Protein AF-A0A3D3HNL4-F1 (afdb_monomer_lite)

Sequence (77 aa):
MSFKPVDLAILERRITALEAAMFVTLASLEKVQLNAKDDVIYTLERHANENPDPTIKSAFSELAKKIKALNVQDKPE

pLDDT: mean 71.45, std 13.43, range [37.19, 88.94]

Structure (mmCIF, N/CA/C/O backbone):
data_AF-A0A3D3HNL4-F1
#
_entry.id   AF-A0A3D3HNL4-F1
#
loop_
_atom_site.group_PDB
_atom_site.id
_atom_site.type_symbol
_atom_site.label_atom_id
_atom_site.label_alt_id
_atom_site.label_comp_id
_atom_site.label_asym_id
_atom_site.label_entity_id
_atom_site.label_seq_id
_atom_site.pdbx_PDB_ins_code
_atom_site.Cartn_x
_atom_site.Cartn_y
_atom_site.Cartn_z
_atom_site.occupancy
_atom_site.B_iso_or_equiv
_atom_site.auth_seq_id
_atom_site.auth_comp_id
_atom_site.auth_asym_id
_atom_site.auth_atom_id
_atom_site.pdbx_PDB_model_num
ATOM 1 N N . MET A 1 1 ? 17.755 2.537 -24.883 1.00 37.19 1 MET A N 1
ATOM 2 C CA . MET A 1 1 ? 16.322 2.314 -24.597 1.00 37.19 1 MET A CA 1
ATOM 3 C C . MET A 1 1 ? 15.680 3.673 -24.372 1.00 37.19 1 MET A C 1
ATOM 5 O O . MET A 1 1 ? 16.186 4.425 -23.552 1.00 37.19 1 MET A O 1
ATOM 9 N N . SER A 1 2 ? 14.666 4.034 -25.160 1.00 43.41 2 SER A N 1
ATOM 10 C CA . SER A 1 2 ? 13.966 5.318 -25.025 1.00 43.41 2 SER A CA 1
ATOM 11 C C . SER A 1 2 ? 12.944 5.195 -23.894 1.00 43.41 2 SER A C 1
ATOM 13 O O . SER A 1 2 ? 11.954 4.479 -24.032 1.00 43.41 2 SER A O 1
ATOM 15 N N . PHE A 1 3 ? 13.222 5.830 -22.755 1.00 49.53 3 PHE A N 1
ATOM 16 C CA . PHE A 1 3 ? 12.245 5.977 -21.683 1.00 49.53 3 PHE A CA 1
ATOM 17 C C . PHE A 1 3 ? 11.175 6.958 -22.164 1.00 49.53 3 PHE A C 1
ATOM 19 O O . PHE A 1 3 ? 11.444 8.147 -22.332 1.00 49.53 3 PHE A O 1
ATOM 26 N N . LYS A 1 4 ? 9.968 6.450 -22.435 1.00 61.31 4 LYS A N 1
ATOM 27 C CA . LYS A 1 4 ? 8.797 7.312 -22.608 1.00 61.31 4 LYS A CA 1
ATOM 28 C C . LYS A 1 4 ? 8.572 8.045 -21.282 1.00 61.31 4 LYS A C 1
ATOM 30 O O . LYS A 1 4 ? 8.577 7.374 -20.248 1.00 61.31 4 LYS A O 1
ATOM 35 N N . PRO A 1 5 ? 8.398 9.377 -21.285 1.00 61.22 5 PRO A N 1
ATOM 36 C CA . PRO A 1 5 ? 8.098 10.106 -20.064 1.00 61.22 5 PRO A CA 1
ATOM 37 C C . PRO A 1 5 ? 6.810 9.530 -19.478 1.00 61.22 5 PRO A C 1
ATOM 39 O O . PRO A 1 5 ? 5.776 9.489 -20.147 1.00 61.22 5 PRO A O 1
ATOM 42 N N . VAL A 1 6 ? 6.902 9.001 -18.261 1.00 60.81 6 VAL A N 1
ATOM 43 C CA . VAL A 1 6 ? 5.729 8.566 -17.507 1.00 60.81 6 VAL A CA 1
ATOM 44 C C . VAL A 1 6 ? 4.907 9.817 -17.241 1.00 60.81 6 VAL A C 1
ATOM 46 O O . VAL A 1 6 ? 5.414 10.783 -16.672 1.00 60.81 6 VAL A O 1
ATOM 49 N N . ASP A 1 7 ? 3.657 9.817 -17.691 1.00 75.06 7 ASP A N 1
ATOM 50 C CA . ASP A 1 7 ? 2.722 10.889 -17.384 1.00 75.06 7 ASP A CA 1
ATOM 51 C C . ASP A 1 7 ? 2.405 10.831 -15.885 1.00 75.06 7 ASP A C 1
ATOM 53 O O . ASP A 1 7 ? 1.621 9.999 -15.412 1.00 75.06 7 ASP A O 1
ATOM 57 N N . LEU A 1 8 ? 3.097 11.684 -15.131 1.00 74.00 8 LEU A N 1
ATOM 58 C CA . LEU A 1 8 ? 3.021 11.752 -13.676 1.00 74.00 8 LEU A CA 1
ATOM 59 C C . LEU A 1 8 ? 1.592 12.030 -13.195 1.00 74.00 8 LEU A C 1
ATOM 61 O O . LEU A 1 8 ? 1.202 11.506 -12.156 1.00 74.00 8 LEU A O 1
ATOM 65 N N . ALA A 1 9 ? 0.784 12.756 -13.973 1.00 73.56 9 ALA A N 1
ATOM 66 C CA . ALA A 1 9 ? -0.603 13.049 -13.620 1.00 73.56 9 ALA A CA 1
ATOM 67 C C . ALA A 1 9 ? -1.502 11.808 -13.748 1.00 73.56 9 ALA A C 1
ATOM 69 O O . ALA A 1 9 ? -2.426 11.605 -12.955 1.00 73.56 9 ALA A O 1
ATOM 70 N N . ILE A 1 10 ? -1.231 10.941 -14.730 1.00 76.00 10 ILE A N 1
ATOM 71 C CA . ILE A 1 10 ? -1.926 9.653 -14.863 1.00 76.00 10 ILE A CA 1
ATOM 72 C C . ILE A 1 10 ? -1.520 8.709 -13.728 1.00 76.00 10 ILE A C 1
ATOM 74 O O . ILE A 1 10 ? -2.371 7.992 -13.195 1.00 76.00 10 ILE A O 1
ATOM 78 N N . LEU A 1 11 ? -0.241 8.709 -13.351 1.00 73.75 11 LEU A N 1
ATOM 79 C CA . LEU A 1 11 ? 0.255 7.890 -12.249 1.00 73.75 11 LEU A CA 1
ATOM 80 C C . LEU A 1 11 ? -0.357 8.323 -10.909 1.00 73.75 11 LEU A C 1
ATOM 82 O O . LEU A 1 11 ? -0.873 7.479 -10.182 1.00 73.75 11 LEU A O 1
ATOM 86 N N . GLU A 1 12 ? -0.384 9.626 -10.631 1.00 78.81 12 GLU A N 1
ATOM 87 C CA . GLU A 1 12 ? -0.990 10.197 -9.427 1.00 78.81 12 GLU A CA 1
ATOM 88 C C . GLU A 1 12 ? -2.476 9.837 -9.322 1.00 78.81 12 GLU A C 1
ATOM 90 O O . GLU A 1 12 ? -2.907 9.277 -8.317 1.00 78.81 12 GLU A O 1
ATOM 95 N N . ARG A 1 13 ? -3.252 10.023 -10.400 1.00 76.56 13 ARG A N 1
ATOM 96 C CA . ARG A 1 13 ? -4.677 9.642 -10.421 1.00 76.56 13 ARG A CA 1
ATOM 97 C C . ARG A 1 13 ? -4.906 8.163 -10.139 1.00 76.56 13 ARG A C 1
ATOM 99 O O . ARG A 1 13 ? -5.870 7.813 -9.460 1.00 76.56 13 ARG A O 1
ATOM 106 N N . ARG A 1 14 ? -4.051 7.287 -10.673 1.00 76.62 14 ARG A N 1
ATOM 107 C CA . ARG A 1 14 ? -4.144 5.843 -10.418 1.00 76.62 14 ARG A CA 1
ATOM 108 C C . ARG A 1 14 ? -3.837 5.516 -8.963 1.00 76.62 14 ARG A C 1
ATOM 110 O O . ARG A 1 14 ? -4.543 4.693 -8.394 1.00 76.62 14 ARG A O 1
ATOM 117 N N . ILE A 1 15 ? -2.844 6.176 -8.366 1.00 78.19 15 ILE A N 1
ATOM 118 C CA . ILE A 1 15 ? -2.502 6.011 -6.948 1.00 78.19 15 ILE A CA 1
ATOM 119 C C . ILE A 1 15 ? -3.664 6.472 -6.068 1.00 78.19 15 ILE A C 1
ATOM 121 O O . ILE A 1 15 ? -4.108 5.703 -5.224 1.00 78.19 15 ILE A O 1
ATOM 125 N N . THR A 1 16 ? -4.229 7.655 -6.316 1.00 7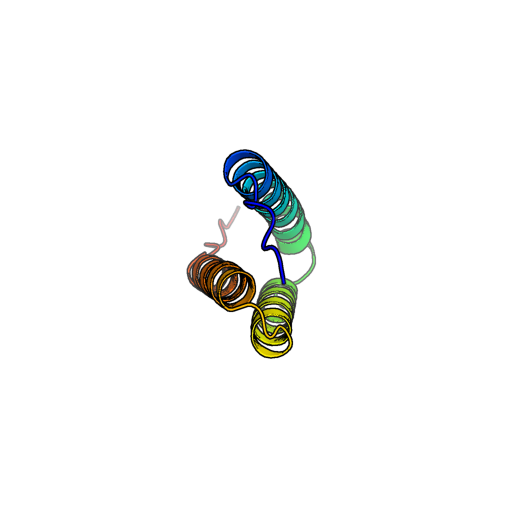8.81 16 THR A N 1
ATOM 126 C CA . THR A 1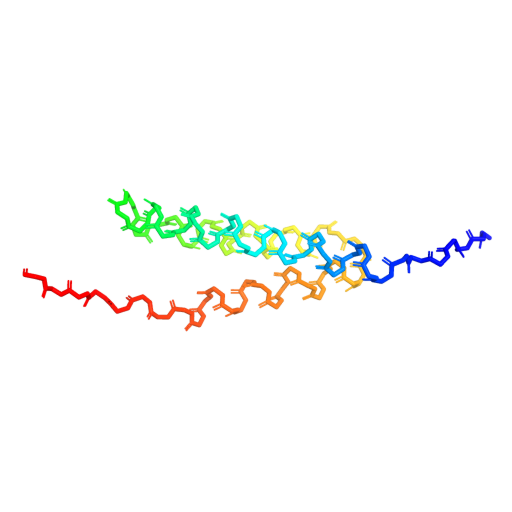 16 ? -5.374 8.164 -5.545 1.00 78.81 16 THR A CA 1
ATOM 127 C C . THR A 1 16 ? -6.592 7.246 -5.652 1.00 78.81 16 THR A C 1
ATOM 129 O O . THR A 1 16 ? -7.268 6.986 -4.659 1.00 78.81 16 THR A O 1
ATOM 132 N N . ALA A 1 17 ? -6.869 6.709 -6.845 1.00 78.56 17 ALA A N 1
ATOM 133 C CA . ALA A 1 17 ? -7.946 5.739 -7.031 1.00 78.56 17 ALA A CA 1
ATOM 134 C C . ALA A 1 17 ? -7.685 4.436 -6.254 1.00 78.56 17 ALA A C 1
ATOM 136 O O . ALA A 1 17 ? -8.612 3.876 -5.666 1.00 78.56 17 ALA A O 1
ATOM 137 N N . LEU A 1 18 ? -6.431 3.975 -6.220 1.00 78.31 18 LEU A N 1
ATOM 138 C CA . LEU A 1 18 ? -6.028 2.795 -5.457 1.00 78.31 18 LEU A CA 1
ATOM 139 C C . LEU A 1 18 ? -6.169 3.028 -3.948 1.00 78.31 18 LEU A C 1
ATOM 141 O O . LEU A 1 18 ? -6.716 2.176 -3.254 1.00 78.31 18 LEU A O 1
ATOM 145 N N . GLU A 1 19 ? -5.727 4.187 -3.453 1.00 78.56 19 GLU A N 1
ATOM 146 C CA . GLU A 1 19 ? -5.843 4.589 -2.047 1.00 78.56 19 GLU A CA 1
ATOM 147 C C . GLU A 1 19 ? -7.311 4.648 -1.608 1.00 78.56 19 GLU A C 1
ATOM 149 O O . GLU A 1 19 ? -7.663 4.094 -0.567 1.00 78.56 19 GLU A O 1
ATOM 154 N N . ALA A 1 20 ? -8.187 5.238 -2.427 1.00 77.12 20 ALA A N 1
ATOM 155 C CA . ALA A 1 20 ? -9.619 5.303 -2.148 1.00 77.12 20 ALA A CA 1
ATOM 156 C C . ALA A 1 20 ? -10.269 3.907 -2.114 1.00 77.12 20 ALA A C 1
ATOM 158 O O . ALA A 1 20 ? -11.025 3.596 -1.192 1.00 77.12 20 ALA A O 1
ATOM 159 N N . ALA A 1 21 ? -9.946 3.040 -3.080 1.00 74.12 21 ALA A N 1
ATOM 160 C CA . ALA A 1 21 ? -10.453 1.669 -3.119 1.00 74.12 21 ALA A CA 1
ATOM 161 C C . ALA A 1 21 ? -9.979 0.847 -1.912 1.00 74.12 21 ALA A C 1
ATOM 163 O O . ALA A 1 21 ? -10.768 0.122 -1.302 1.00 74.12 21 ALA A O 1
ATOM 164 N N . MET A 1 22 ? -8.711 0.994 -1.526 1.00 76.94 22 MET A N 1
ATOM 165 C CA . MET A 1 22 ? -8.166 0.360 -0.331 1.00 76.94 22 MET A CA 1
ATOM 166 C C . MET A 1 22 ? -8.833 0.862 0.938 1.00 76.94 22 MET A C 1
ATOM 168 O O . MET A 1 22 ? -9.151 0.050 1.796 1.00 76.94 22 MET A O 1
ATOM 172 N N . PHE A 1 23 ? -9.065 2.168 1.061 1.00 77.50 23 PHE A N 1
ATOM 173 C CA . PHE A 1 23 ? -9.719 2.734 2.234 1.00 77.50 23 PHE A CA 1
ATOM 174 C C . PHE A 1 23 ? -11.134 2.173 2.406 1.00 77.50 23 PHE A C 1
ATOM 176 O O . PHE A 1 23 ? -11.485 1.715 3.488 1.00 77.50 23 PHE A O 1
ATOM 183 N N . VAL A 1 24 ? -11.921 2.120 1.326 1.00 73.88 24 VAL A N 1
ATOM 184 C CA . VAL A 1 24 ? -13.273 1.535 1.345 1.00 73.88 24 VAL A CA 1
ATOM 185 C C . VAL A 1 24 ? -13.229 0.044 1.679 1.00 73.88 24 VAL A C 1
ATOM 187 O O . VAL A 1 24 ? -14.045 -0.443 2.461 1.00 73.88 24 VAL A O 1
ATOM 190 N N . THR A 1 25 ? -12.260 -0.681 1.121 1.00 71.50 25 THR A N 1
ATOM 191 C CA . THR A 1 25 ? -12.107 -2.123 1.351 1.00 71.50 25 THR A CA 1
ATOM 192 C C . THR A 1 25 ? -11.669 -2.410 2.788 1.00 71.50 25 THR A C 1
ATOM 194 O O . THR A 1 25 ? -12.253 -3.272 3.433 1.00 71.50 25 THR A O 1
ATOM 197 N N . LEU A 1 26 ? -10.712 -1.650 3.329 1.00 64.75 26 LEU A N 1
ATOM 198 C CA . LEU A 1 26 ? -10.244 -1.758 4.713 1.00 64.75 26 LEU A CA 1
ATOM 199 C C . LEU A 1 26 ? -11.335 -1.368 5.710 1.00 64.75 26 LEU A C 1
ATOM 201 O O . LEU A 1 26 ? -11.572 -2.129 6.636 1.00 64.75 26 LEU A O 1
ATOM 205 N N . ALA A 1 27 ? -12.061 -0.270 5.481 1.00 64.50 27 ALA A N 1
ATOM 206 C CA . ALA A 1 27 ? -13.199 0.121 6.318 1.00 64.50 27 ALA A CA 1
ATOM 207 C C . ALA A 1 27 ? -14.329 -0.928 6.299 1.00 64.50 27 ALA A C 1
ATOM 209 O O . ALA A 1 27 ? -15.048 -1.110 7.278 1.00 64.50 27 ALA A O 1
ATOM 210 N N . SER A 1 28 ? -14.481 -1.650 5.184 1.00 60.50 28 SER A N 1
ATOM 211 C CA . SER A 1 28 ? -15.434 -2.762 5.077 1.00 60.50 28 SER A CA 1
ATOM 212 C C . SER A 1 28 ? -14.918 -4.041 5.755 1.00 60.50 28 SER A C 1
ATOM 214 O O . SER A 1 28 ? -15.711 -4.797 6.313 1.00 60.50 28 SER A O 1
ATOM 216 N N . LEU A 1 29 ? -13.601 -4.277 5.734 1.00 53.66 29 LEU A N 1
ATOM 217 C CA . LEU A 1 29 ? -12.920 -5.415 6.370 1.00 53.66 29 LEU A CA 1
ATOM 218 C C . LEU A 1 29 ? -12.741 -5.248 7.882 1.00 53.66 29 LEU A C 1
ATOM 220 O O . LEU A 1 29 ? -12.660 -6.246 8.592 1.00 53.66 29 LEU A O 1
ATOM 224 N N . GLU A 1 30 ? -12.732 -4.016 8.381 1.00 53.59 30 GLU A N 1
ATOM 225 C CA . GLU A 1 30 ? -12.695 -3.677 9.807 1.00 53.59 30 GLU A CA 1
ATOM 226 C C . GLU A 1 30 ? -13.880 -4.294 10.569 1.00 53.59 30 GLU A C 1
ATOM 228 O O . GLU A 1 30 ? -13.743 -4.713 11.714 1.00 53.59 30 GLU A O 1
ATOM 233 N N . LYS A 1 31 ? -15.021 -4.481 9.889 1.00 54.34 31 LYS A N 1
ATOM 234 C CA . LYS A 1 31 ? -16.176 -5.225 10.415 1.00 54.34 31 LYS A CA 1
ATOM 235 C C . LYS A 1 31 ? -16.030 -6.750 10.361 1.00 54.34 31 LYS A C 1
ATOM 237 O O . LYS A 1 31 ? -16.865 -7.442 10.937 1.00 54.34 31 LYS A O 1
ATOM 242 N N . VAL A 1 32 ? -15.039 -7.288 9.645 1.00 52.66 32 VAL A N 1
ATOM 243 C CA . VAL A 1 32 ? -14.982 -8.712 9.276 1.00 52.66 32 VAL A CA 1
A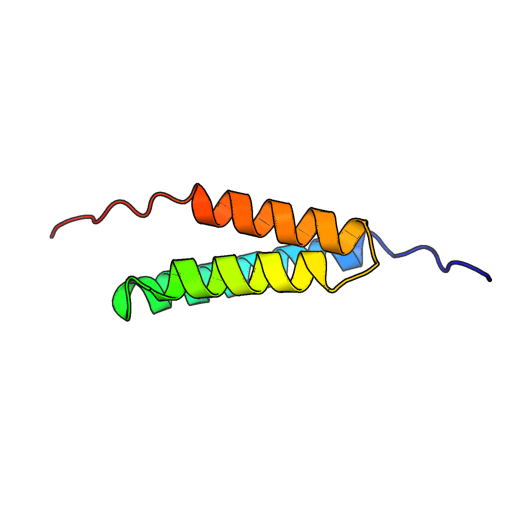TOM 244 C C . VAL A 1 32 ? -13.777 -9.452 9.859 1.00 52.66 32 VAL A C 1
ATOM 246 O O . VAL A 1 32 ? -13.939 -10.627 10.164 1.00 52.66 32 VAL A O 1
ATOM 249 N N . GLN A 1 33 ? -12.608 -8.840 10.085 1.00 53.25 33 GLN A N 1
ATOM 250 C CA . GLN A 1 33 ? -11.477 -9.542 10.723 1.00 53.25 33 GLN A CA 1
ATOM 251 C C . GLN A 1 33 ? -10.317 -8.598 11.084 1.00 53.25 33 GLN A C 1
ATOM 253 O O . GLN A 1 33 ? -9.714 -7.990 10.202 1.00 53.25 33 GLN A O 1
ATOM 258 N N . LEU A 1 34 ? -9.917 -8.583 12.363 1.00 57.00 34 LEU A N 1
ATOM 259 C CA . LEU A 1 34 ? -8.722 -7.891 12.890 1.00 57.00 34 LEU A CA 1
ATOM 260 C C . LEU A 1 34 ? -7.414 -8.228 12.134 1.00 57.00 34 LEU A C 1
ATOM 262 O O . LEU A 1 34 ? -6.486 -7.426 12.130 1.00 57.00 34 LEU A O 1
ATOM 266 N N . ASN A 1 35 ? -7.355 -9.368 11.439 1.00 63.91 35 ASN A N 1
ATOM 267 C CA . ASN A 1 35 ? -6.155 -9.851 10.741 1.00 63.91 35 ASN A CA 1
ATOM 268 C C . ASN A 1 35 ? -5.991 -9.294 9.315 1.00 63.91 35 ASN A C 1
ATOM 270 O O . ASN A 1 35 ? -4.897 -9.336 8.758 1.00 63.91 35 ASN A O 1
ATOM 274 N N . ALA A 1 36 ? -7.049 -8.734 8.717 1.00 68.94 36 ALA A N 1
ATOM 275 C CA . ALA A 1 36 ? -7.002 -8.266 7.330 1.00 68.94 36 ALA A CA 1
ATOM 276 C C . ALA A 1 36 ? -6.035 -7.085 7.141 1.00 68.94 36 ALA A C 1
ATOM 278 O O . ALA A 1 36 ? -5.433 -6.921 6.080 1.00 68.94 36 ALA A O 1
ATOM 279 N N . LYS A 1 37 ? -5.854 -6.268 8.186 1.00 71.25 37 LYS A N 1
ATOM 280 C CA . LYS A 1 37 ? -4.897 -5.160 8.184 1.00 71.25 37 LYS A CA 1
ATOM 281 C C . LYS A 1 37 ? -3.459 -5.669 8.046 1.00 71.25 37 LYS A C 1
ATOM 283 O O . LYS A 1 37 ? -2.711 -5.146 7.219 1.00 71.25 37 LYS A O 1
ATOM 288 N N . ASP A 1 38 ? -3.096 -6.694 8.812 1.00 77.56 38 ASP A N 1
ATOM 289 C CA . ASP A 1 38 ? -1.756 -7.284 8.783 1.00 77.56 38 ASP A CA 1
ATOM 290 C C . ASP A 1 38 ? -1.487 -8.010 7.458 1.00 77.56 38 ASP A C 1
ATOM 292 O O . ASP A 1 38 ? -0.403 -7.859 6.891 1.00 7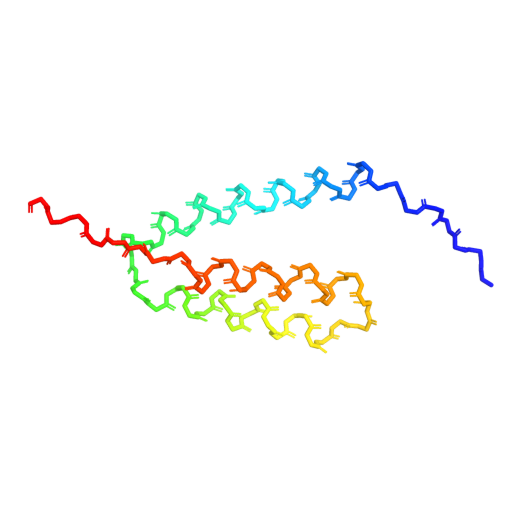7.56 38 ASP A O 1
ATOM 296 N N . ASP A 1 39 ? -2.489 -8.690 6.893 1.00 79.00 39 ASP A N 1
ATOM 297 C CA . ASP A 1 39 ? -2.386 -9.340 5.578 1.00 79.00 39 ASP A CA 1
ATOM 298 C C . ASP A 1 39 ? -2.183 -8.330 4.436 1.00 79.00 39 ASP A C 1
ATOM 300 O O . ASP A 1 39 ? -1.369 -8.545 3.526 1.00 79.00 39 ASP A O 1
ATOM 304 N N . VAL A 1 40 ? -2.889 -7.195 4.483 1.00 80.38 40 VAL A N 1
ATOM 305 C CA . VAL A 1 40 ? -2.728 -6.104 3.510 1.00 80.38 40 VAL A CA 1
ATOM 306 C C . VAL A 1 40 ? -1.339 -5.489 3.631 1.00 80.38 40 VAL A C 1
ATOM 308 O O . VAL A 1 40 ? -0.654 -5.315 2.623 1.00 80.38 40 VAL A O 1
ATOM 311 N N . ILE A 1 41 ? -0.885 -5.213 4.853 1.00 83.31 41 ILE A N 1
ATOM 312 C CA . ILE A 1 41 ? 0.466 -4.710 5.113 1.00 83.31 41 ILE A CA 1
ATOM 313 C C . ILE A 1 41 ? 1.520 -5.675 4.559 1.00 83.31 41 ILE A C 1
ATOM 315 O O . ILE A 1 41 ? 2.405 -5.251 3.813 1.00 83.31 41 ILE A O 1
ATOM 319 N N . TYR A 1 42 ? 1.407 -6.964 4.880 1.00 85.25 42 TYR A N 1
ATOM 320 C CA . TYR A 1 42 ? 2.339 -7.992 4.429 1.00 85.25 42 TYR A CA 1
ATOM 321 C C . TYR A 1 42 ? 2.393 -8.071 2.899 1.00 85.25 42 TYR A C 1
ATOM 323 O O . TYR A 1 42 ? 3.472 -8.118 2.306 1.00 85.25 42 TYR A O 1
ATOM 331 N N . THR A 1 43 ? 1.234 -8.017 2.243 1.00 84.31 43 THR A N 1
ATOM 332 C CA . THR A 1 43 ? 1.141 -8.075 0.780 1.00 84.31 43 THR A CA 1
ATOM 333 C C . THR A 1 43 ? 1.783 -6.855 0.119 1.00 84.31 43 THR A C 1
ATOM 335 O O . THR A 1 43 ? 2.500 -7.003 -0.873 1.00 84.31 43 THR A O 1
ATOM 338 N N . LEU A 1 44 ? 1.576 -5.657 0.674 1.00 82.88 44 LEU A N 1
ATOM 339 C CA . LEU A 1 44 ? 2.169 -4.418 0.163 1.00 82.88 44 LEU A CA 1
ATOM 340 C C . LEU A 1 44 ? 3.695 -4.411 0.313 1.00 82.88 44 LEU A C 1
ATOM 342 O O . LEU A 1 44 ? 4.400 -4.050 -0.630 1.00 82.88 44 LEU A O 1
ATOM 346 N N . GLU A 1 45 ? 4.215 -4.859 1.458 1.00 85.44 45 GLU A N 1
ATOM 347 C CA . GLU A 1 45 ? 5.660 -4.965 1.695 1.00 85.44 45 GLU A CA 1
ATOM 348 C C . GLU A 1 45 ? 6.305 -6.038 0.810 1.00 85.44 45 GLU A C 1
ATOM 350 O O . GLU A 1 45 ? 7.388 -5.822 0.258 1.00 85.44 45 GLU A O 1
ATOM 355 N N . ARG A 1 46 ? 5.624 -7.172 0.606 1.00 88.81 46 ARG A N 1
ATOM 356 C CA . ARG A 1 46 ? 6.078 -8.210 -0.323 1.00 88.81 46 ARG A CA 1
ATOM 357 C C . ARG A 1 46 ? 6.140 -7.679 -1.754 1.00 88.81 46 ARG A C 1
ATOM 359 O O . ARG A 1 46 ? 7.175 -7.808 -2.402 1.00 88.81 46 ARG A O 1
ATOM 366 N N . HIS A 1 47 ? 5.081 -7.018 -2.222 1.00 83.81 47 HIS A N 1
ATOM 367 C CA . HIS A 1 47 ? 5.034 -6.463 -3.574 1.00 83.81 47 HIS A CA 1
ATOM 368 C C . HIS A 1 47 ? 6.104 -5.384 -3.787 1.00 83.81 47 HIS A C 1
ATOM 370 O O . HIS A 1 47 ? 6.760 -5.365 -4.825 1.00 83.81 47 HIS A O 1
ATOM 376 N N . ALA A 1 48 ? 6.348 -4.524 -2.796 1.00 83.38 48 ALA A N 1
ATOM 377 C CA . ALA A 1 48 ? 7.425 -3.539 -2.858 1.00 83.38 48 ALA A CA 1
ATOM 378 C C . ALA A 1 48 ? 8.818 -4.188 -2.992 1.00 83.38 48 ALA A C 1
ATOM 380 O O . ALA A 1 48 ? 9.684 -3.651 -3.679 1.00 83.38 48 ALA A O 1
ATOM 381 N N . ASN A 1 49 ? 9.044 -5.336 -2.348 1.00 84.62 49 ASN A N 1
ATOM 382 C CA . ASN A 1 49 ? 10.327 -6.040 -2.384 1.00 84.62 49 ASN A CA 1
ATOM 383 C C . ASN A 1 49 ? 10.539 -6.883 -3.648 1.00 84.62 49 ASN A C 1
ATOM 385 O O . ASN A 1 49 ? 11.677 -7.016 -4.093 1.00 84.62 49 ASN A O 1
ATOM 389 N N . GLU A 1 50 ? 9.470 -7.430 -4.225 1.00 88.94 50 GLU A N 1
ATOM 390 C CA . GLU A 1 50 ? 9.518 -8.228 -5.459 1.00 88.94 50 GLU A CA 1
ATOM 391 C C . GLU A 1 50 ? 9.623 -7.360 -6.724 1.00 88.94 50 GLU A C 1
ATOM 393 O O . GLU A 1 50 ? 10.033 -7.852 -7.777 1.00 88.94 50 GLU A O 1
ATOM 398 N N . ASN A 1 51 ? 9.292 -6.066 -6.638 1.00 81.62 51 ASN A N 1
ATOM 399 C CA . ASN A 1 51 ? 9.379 -5.152 -7.771 1.00 81.62 51 ASN A CA 1
ATOM 400 C C . ASN A 1 51 ? 10.763 -4.480 -7.879 1.00 81.62 51 ASN A C 1
ATOM 402 O O . ASN A 1 51 ? 11.212 -3.827 -6.934 1.00 81.62 51 ASN A O 1
ATOM 406 N N . PRO A 1 52 ? 11.422 -4.556 -9.051 1.00 79.12 52 PRO A N 1
ATOM 407 C CA . PRO A 1 52 ? 12.712 -3.907 -9.288 1.00 79.12 52 PRO A CA 1
ATOM 408 C C . PRO A 1 52 ? 12.596 -2.389 -9.501 1.00 79.12 52 PRO A C 1
ATOM 410 O O . PRO A 1 52 ? 13.606 -1.689 -9.470 1.00 79.12 52 PRO A O 1
ATOM 413 N N . ASP A 1 53 ? 11.385 -1.876 -9.735 1.00 86.12 53 ASP A N 1
ATOM 414 C CA . ASP A 1 53 ? 11.134 -0.452 -9.939 1.00 86.12 53 ASP A CA 1
ATOM 415 C C . ASP A 1 53 ? 11.209 0.310 -8.594 1.00 86.12 53 ASP A C 1
ATOM 417 O O . ASP A 1 53 ? 10.407 0.053 -7.686 1.00 86.12 53 ASP A O 1
ATOM 421 N N . PRO A 1 54 ? 12.149 1.263 -8.440 1.00 81.31 54 PRO A N 1
ATOM 422 C CA . PRO A 1 54 ? 12.336 2.002 -7.195 1.00 81.31 54 PRO A CA 1
ATOM 423 C C . PRO A 1 54 ? 11.155 2.923 -6.852 1.00 81.31 54 PRO A C 1
ATOM 425 O O . PRO A 1 54 ? 10.898 3.164 -5.671 1.00 81.31 54 PRO A O 1
ATOM 428 N N . THR A 1 55 ? 10.407 3.408 -7.845 1.00 81.69 55 THR A N 1
ATOM 429 C CA . THR A 1 55 ? 9.206 4.225 -7.640 1.00 81.69 55 THR A CA 1
ATOM 430 C C . THR A 1 55 ? 8.066 3.373 -7.092 1.00 81.69 55 THR A C 1
ATOM 432 O O . THR A 1 55 ? 7.424 3.771 -6.120 1.00 81.69 55 THR A O 1
ATOM 435 N N . ILE A 1 56 ? 7.859 2.172 -7.643 1.00 78.00 56 ILE A N 1
ATOM 436 C CA . ILE A 1 56 ? 6.865 1.213 -7.130 1.00 78.00 56 ILE A CA 1
ATOM 437 C C . ILE A 1 56 ? 7.244 0.781 -5.711 1.00 78.00 56 ILE A C 1
ATOM 439 O O . ILE A 1 56 ? 6.414 0.821 -4.803 1.00 78.00 56 ILE A O 1
ATOM 443 N N . LYS A 1 57 ? 8.517 0.452 -5.482 1.00 80.69 57 LYS A N 1
ATOM 444 C CA . LYS A 1 57 ? 9.010 0.069 -4.157 1.00 80.69 57 LYS A CA 1
ATOM 445 C C . LYS A 1 57 ? 8.767 1.157 -3.113 1.00 80.69 57 LYS A C 1
ATOM 447 O O . LYS A 1 57 ? 8.300 0.852 -2.014 1.00 80.69 57 LYS A O 1
ATOM 452 N N . SER A 1 58 ? 9.046 2.414 -3.456 1.00 78.94 58 SER A N 1
ATOM 453 C CA . SER A 1 58 ? 8.822 3.551 -2.559 1.00 78.94 58 SER A CA 1
ATOM 454 C C . SER A 1 58 ? 7.336 3.757 -2.268 1.00 78.94 58 SER A C 1
ATOM 456 O O . SER A 1 58 ? 6.950 3.812 -1.103 1.00 78.94 58 SER A O 1
ATOM 458 N N . ALA A 1 59 ? 6.496 3.805 -3.306 1.00 80.00 59 ALA A N 1
ATOM 459 C CA . ALA A 1 59 ? 5.066 4.061 -3.164 1.00 80.00 59 ALA A CA 1
ATOM 460 C C . ALA A 1 59 ? 4.367 2.993 -2.307 1.00 80.00 59 ALA A C 1
ATOM 462 O O . ALA A 1 59 ? 3.647 3.321 -1.365 1.00 80.00 59 ALA A O 1
ATOM 463 N N . PHE A 1 60 ? 4.627 1.710 -2.575 1.00 79.19 60 PHE A N 1
ATOM 464 C CA . PHE A 1 60 ? 4.001 0.611 -1.836 1.00 79.19 60 PHE A CA 1
ATOM 465 C C . PHE A 1 60 ? 4.529 0.490 -0.397 1.00 79.19 60 PHE A C 1
ATOM 467 O O . PHE A 1 60 ? 3.762 0.176 0.515 1.00 79.19 60 PHE A O 1
ATOM 474 N N . SER A 1 61 ? 5.804 0.818 -0.158 1.00 81.38 61 SER A N 1
ATOM 475 C CA . SER A 1 61 ? 6.366 0.867 1.201 1.00 81.38 61 SER A CA 1
ATOM 476 C C . SER A 1 61 ? 5.799 2.025 2.029 1.00 81.38 61 SER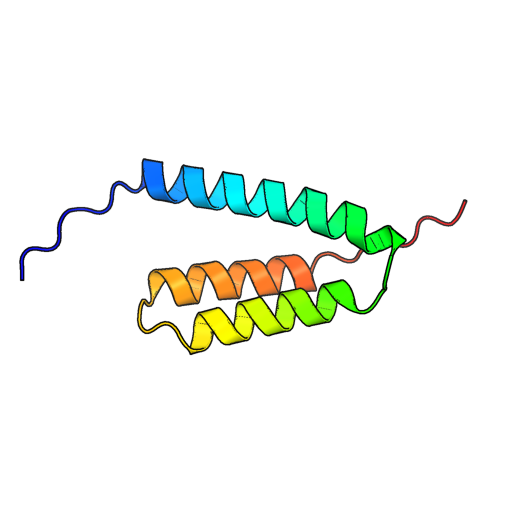 A C 1
ATOM 478 O O . SER A 1 61 ? 5.536 1.864 3.222 1.00 81.38 61 SER A O 1
ATOM 480 N N . GLU A 1 62 ? 5.599 3.200 1.427 1.00 83.38 62 GLU A N 1
ATOM 481 C CA . GLU A 1 62 ? 4.947 4.330 2.101 1.00 83.38 62 GLU A CA 1
ATOM 482 C C . GLU A 1 62 ? 3.486 4.033 2.423 1.00 83.38 62 GLU A C 1
ATOM 484 O O . GLU A 1 62 ? 3.018 4.343 3.520 1.00 83.38 62 GLU A O 1
ATOM 489 N N . LEU A 1 63 ? 2.783 3.374 1.503 1.00 81.88 63 LEU A N 1
ATOM 490 C CA . LEU A 1 63 ? 1.407 2.945 1.702 1.00 81.88 63 LEU A CA 1
ATOM 491 C C . LEU A 1 63 ? 1.290 1.974 2.888 1.00 81.88 63 LEU A C 1
ATOM 493 O O . LEU A 1 63 ? 0.472 2.191 3.782 1.00 81.88 63 LEU A O 1
ATOM 497 N N . ALA A 1 64 ? 2.165 0.966 2.962 1.00 82.62 64 ALA A N 1
ATOM 498 C CA . ALA A 1 64 ? 2.215 0.036 4.090 1.00 82.62 64 ALA A CA 1
ATOM 499 C C . ALA A 1 64 ? 2.477 0.758 5.426 1.00 82.62 64 ALA A C 1
ATOM 501 O O . ALA A 1 64 ? 1.829 0.462 6.432 1.00 82.62 64 ALA A O 1
ATOM 502 N N . LYS A 1 65 ? 3.372 1.758 5.446 1.00 83.44 65 LYS A N 1
ATOM 503 C CA . LYS A 1 65 ? 3.631 2.584 6.641 1.00 83.44 65 LYS A CA 1
ATOM 504 C C . LYS A 1 65 ? 2.415 3.408 7.064 1.00 83.44 65 LYS A C 1
ATOM 506 O O . LYS A 1 65 ? 2.119 3.459 8.257 1.00 83.44 65 LYS A O 1
ATOM 511 N N . LYS A 1 66 ? 1.700 4.028 6.119 1.00 80.12 66 LYS A N 1
ATOM 512 C CA . LYS A 1 66 ? 0.472 4.790 6.407 1.00 80.12 66 LYS A CA 1
ATOM 513 C C . LYS A 1 66 ? -0.613 3.893 7.009 1.00 80.12 66 LYS A C 1
ATOM 515 O O . LYS A 1 66 ? -1.246 4.285 7.982 1.00 80.12 66 LYS A O 1
ATOM 520 N N . ILE A 1 67 ? -0.779 2.673 6.493 1.00 78.19 67 ILE A N 1
ATOM 521 C CA . ILE A 1 67 ? -1.734 1.693 7.036 1.00 78.19 67 ILE A CA 1
ATOM 522 C C . ILE A 1 67 ? -1.309 1.199 8.418 1.00 78.19 67 ILE A C 1
ATOM 524 O O . ILE A 1 67 ? -2.145 1.122 9.314 1.00 78.19 67 ILE A O 1
ATOM 528 N N . LYS A 1 68 ? -0.016 0.924 8.644 1.00 78.62 68 LYS 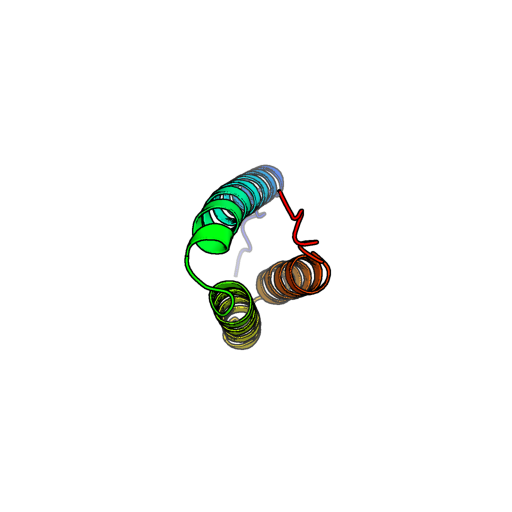A N 1
ATOM 529 C CA . LYS A 1 68 ? 0.501 0.608 9.990 1.00 78.62 68 LYS A CA 1
ATOM 530 C C . LYS A 1 68 ? 0.136 1.708 10.990 1.00 78.62 68 LYS A C 1
ATOM 532 O O . LYS A 1 68 ? -0.371 1.401 12.066 1.00 78.62 68 LYS A O 1
ATOM 537 N N . ALA A 1 69 ? 0.337 2.968 10.600 1.00 78.62 69 ALA A N 1
ATOM 538 C CA . ALA A 1 69 ? 0.066 4.147 11.419 1.00 78.62 69 ALA A CA 1
ATOM 539 C C . ALA A 1 69 ? -1.427 4.484 11.588 1.00 78.62 69 ALA A C 1
ATOM 541 O O . ALA A 1 69 ? -1.769 5.249 12.490 1.00 78.62 69 ALA A O 1
ATOM 542 N N . LEU A 1 70 ? -2.318 3.922 10.763 1.00 73.75 70 LEU A N 1
ATOM 543 C CA . LEU A 1 70 ? -3.764 4.025 10.953 1.00 73.75 70 LEU A CA 1
ATOM 544 C C . LEU A 1 70 ? -4.152 3.224 12.201 1.00 73.75 70 LEU A C 1
ATOM 546 O O . LEU A 1 70 ? -4.424 2.023 12.141 1.00 73.75 70 LEU A O 1
ATOM 550 N N . ASN A 1 71 ? -4.122 3.889 13.355 1.00 56.91 71 ASN A N 1
ATOM 551 C CA . ASN A 1 71 ? -4.660 3.359 14.595 1.00 56.91 71 ASN A CA 1
ATOM 552 C C . ASN A 1 71 ? -6.179 3.484 14.512 1.00 56.91 71 ASN A C 1
ATOM 554 O O . ASN A 1 71 ? -6.750 4.541 14.777 1.00 56.91 71 ASN A O 1
ATOM 558 N N . VAL A 1 72 ? -6.805 2.417 14.040 1.00 57.25 72 VAL A N 1
ATOM 559 C CA . VAL A 1 72 ? -8.249 2.267 14.041 1.00 57.25 72 VAL A CA 1
ATOM 560 C C . VAL A 1 72 ? -8.663 2.162 15.507 1.00 57.25 72 VAL A C 1
ATOM 562 O O . VAL A 1 72 ? -8.548 1.106 16.119 1.00 57.25 72 VAL A O 1
ATOM 565 N N . GLN A 1 73 ? -8.999 3.294 16.122 1.00 42.88 73 GLN A N 1
ATOM 566 C CA . GLN A 1 73 ? -9.546 3.297 17.470 1.00 42.88 73 GLN A CA 1
ATOM 567 C C . GLN A 1 73 ? -10.955 2.716 17.395 1.00 42.88 73 GLN A C 1
ATOM 569 O O . GLN A 1 73 ? -11.847 3.357 16.838 1.00 42.88 73 GLN A O 1
ATOM 574 N N . ASP A 1 74 ? -11.126 1.521 17.967 1.00 45.72 74 ASP A N 1
ATOM 575 C CA . ASP A 1 74 ? -12.424 0.965 18.338 1.00 45.72 74 ASP A CA 1
ATOM 576 C C . ASP A 1 74 ? -13.251 2.071 18.993 1.00 45.72 74 ASP A C 1
ATOM 578 O O . ASP A 1 74 ? -12.901 2.585 20.060 1.00 45.72 74 ASP A O 1
ATOM 582 N N . LYS A 1 75 ? -14.342 2.472 18.345 1.00 38.91 75 LYS A N 1
ATOM 583 C CA . LYS A 1 75 ? -15.372 3.260 19.005 1.00 38.91 75 LYS A CA 1
ATOM 584 C C . LYS A 1 75 ? -16.336 2.244 19.620 1.00 38.91 75 LYS A C 1
ATOM 586 O O . LYS A 1 75 ? -17.036 1.582 18.855 1.00 38.91 75 LYS A O 1
ATOM 591 N N . PRO A 1 76 ? -16.359 2.063 20.953 1.00 42.88 76 PRO A N 1
ATOM 592 C CA . PRO A 1 76 ? -17.377 1.237 21.573 1.00 42.88 76 PRO A CA 1
ATOM 593 C C . PRO A 1 76 ? -18.693 2.024 21.520 1.00 42.88 76 PRO A C 1
ATOM 595 O O . PRO A 1 76 ? -18.767 3.138 22.045 1.00 42.88 76 PRO A O 1
ATOM 598 N N . GLU A 1 77 ? -19.690 1.475 20.829 1.00 40.94 77 GLU A N 1
ATOM 599 C CA . GLU A 1 77 ? -21.104 1.792 21.080 1.00 40.94 77 GLU A CA 1
ATOM 600 C C . GLU A 1 77 ? -21.622 0.951 22.250 1.00 40.94 77 GLU A C 1
ATOM 602 O O . GLU A 1 77 ? -21.256 -0.247 22.327 1.00 40.94 77 GLU A O 1
#

Secondary structure (DSSP, 8-state):
---PPP-HHHHHHHHHHHHHHHHHHHHHHTTT-TTHHHHHHHHHHHHHHH---HHHHHHHHHHHHHHHH--------

Foldseek 3Di:
DDDDPDPVVVVVVVLVVVVVVVVVVVVVCVVPDPCVLVVQLVVLCVQLVPDPDVVSVVSSPVVSVVSVVPPPPDDDD

Radius of gyration: 15.02 Å; chains: 1; bounding box: 37×23×47 Å